Protein AF-A0AAW8DUJ6-F1 (afdb_monomer)

pLDDT: mean 85.42, std 5.31, range [63.34, 93.62]

Sequence (38 aa):
MVRWLRQTHAIDPLSAMPEMGVSEQDARDIAAYLATLD

Secondary structure (DSSP, 8-state):
-HHHHH-HHHH-TT-SS------HHHHHHHHHHHHT--

Mean predicted aligned error: 4.3 Å

Radius of gyration: 9.99 Å; Cα contacts (8 Å, |Δi|>4): 32; chains: 1; bounding box: 26×17×22 Å

Foldseek 3Di:
DLVCQQCVCVVPVPDPDDRPNDDSVVSVVVVVVVVVVD

Structure (mmCIF, N/CA/C/O backbone):
data_AF-A0AAW8DUJ6-F1
#
_entry.id   AF-A0AAW8DUJ6-F1
#
loop_
_atom_site.group_PDB
_atom_site.id
_atom_site.type_symbol
_atom_site.label_atom_id
_atom_site.label_alt_id
_atom_site.label_comp_id
_atom_site.label_asym_id
_atom_site.label_entity_id
_atom_site.label_seq_id
_atom_site.pdbx_PDB_ins_code
_atom_site.Cartn_x
_atom_site.Cartn_y
_atom_site.Cartn_z
_atom_site.occupancy
_atom_site.B_iso_or_equiv
_atom_site.auth_seq_id
_atom_site.auth_comp_id
_atom_site.auth_asym_id
_atom_site.auth_atom_id
_atom_site.pdbx_PDB_model_num
ATOM 1 N N . MET A 1 1 ? -6.711 -8.301 -5.340 1.00 79.38 1 MET A N 1
ATOM 2 C CA . MET A 1 1 ? -6.379 -7.157 -4.465 1.00 79.38 1 MET A CA 1
ATOM 3 C C . MET A 1 1 ? -5.002 -7.283 -3.811 1.00 79.38 1 MET A C 1
ATOM 5 O O . MET A 1 1 ? -4.147 -6.470 -4.115 1.00 79.38 1 MET A O 1
ATOM 9 N N . VAL A 1 2 ? -4.720 -8.326 -3.016 1.00 82.75 2 VAL A N 1
ATOM 10 C CA . VAL A 1 2 ? -3.420 -8.509 -2.313 1.00 82.75 2 VAL A CA 1
ATOM 11 C C . VAL A 1 2 ? -2.191 -8.392 -3.231 1.00 82.75 2 VAL A C 1
ATOM 13 O O . VAL A 1 2 ? -1.219 -7.727 -2.895 1.00 82.75 2 VAL A O 1
ATOM 16 N N . ARG A 1 3 ? -2.238 -9.002 -4.424 1.00 80.56 3 ARG A N 1
ATOM 17 C CA . ARG A 1 3 ? -1.139 -8.922 -5.401 1.00 80.56 3 ARG A CA 1
ATOM 18 C C . ARG A 1 3 ? -0.940 -7.510 -5.967 1.00 80.56 3 ARG A C 1
ATOM 20 O O . ARG A 1 3 ? 0.194 -7.110 -6.179 1.00 80.56 3 ARG A O 1
ATOM 27 N N . TRP A 1 4 ? -2.030 -6.761 -6.152 1.00 84.19 4 TRP A N 1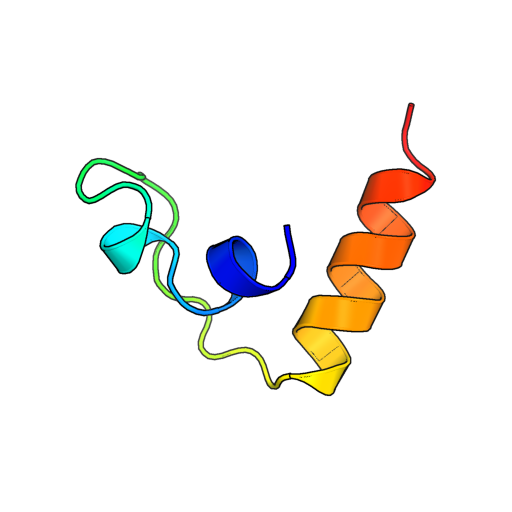
ATOM 28 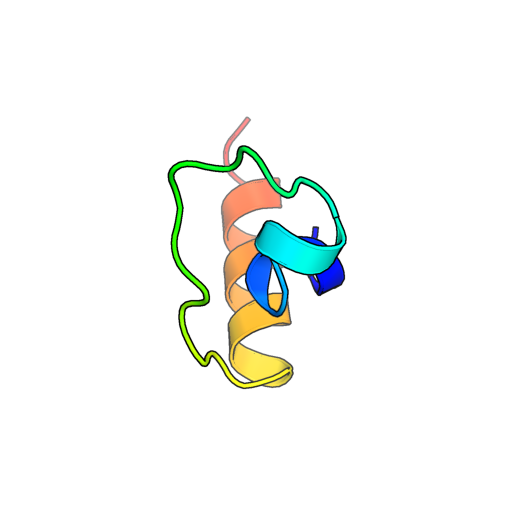C CA . TRP A 1 4 ? -1.981 -5.365 -6.597 1.00 84.19 4 TRP A CA 1
ATOM 29 C C . TRP A 1 4 ? -1.368 -4.468 -5.518 1.00 84.19 4 TRP A C 1
ATOM 31 O O . TRP A 1 4 ? -0.466 -3.708 -5.824 1.00 84.19 4 TRP A O 1
ATOM 41 N N . LEU A 1 5 ? -1.746 -4.642 -4.245 1.00 82.12 5 LEU A N 1
ATOM 42 C CA . LEU A 1 5 ? -1.191 -3.869 -3.119 1.00 82.12 5 LEU A CA 1
ATOM 43 C C . LEU A 1 5 ? 0.329 -4.019 -2.954 1.00 82.12 5 LEU A C 1
ATOM 45 O O . LEU A 1 5 ? 0.986 -3.116 -2.445 1.00 82.12 5 LEU A O 1
ATOM 49 N N . ARG A 1 6 ? 0.887 -5.160 -3.370 1.00 83.81 6 ARG A N 1
ATOM 50 C CA . ARG A 1 6 ? 2.329 -5.429 -3.285 1.00 83.81 6 ARG A CA 1
ATOM 51 C C . ARG A 1 6 ? 3.101 -4.961 -4.512 1.00 83.81 6 ARG A C 1
ATOM 53 O O . ARG A 1 6 ? 4.262 -4.605 -4.374 1.00 83.81 6 ARG A O 1
ATOM 60 N N . GLN A 1 7 ? 2.485 -5.025 -5.690 1.00 82.44 7 GLN A N 1
ATOM 61 C CA . GLN A 1 7 ? 3.139 -4.765 -6.972 1.00 82.44 7 GLN A CA 1
ATOM 62 C C . GLN A 1 7 ? 2.166 -4.038 -7.903 1.00 82.44 7 GLN A C 1
ATOM 64 O O . GLN A 1 7 ? 1.681 -4.599 -8.892 1.00 82.44 7 GLN A O 1
ATOM 69 N N . THR A 1 8 ? 1.833 -2.797 -7.551 1.00 82.12 8 THR A N 1
ATOM 70 C CA . THR A 1 8 ? 0.861 -1.976 -8.284 1.00 82.12 8 THR A CA 1
ATOM 71 C C . THR A 1 8 ? 1.290 -1.796 -9.736 1.00 82.12 8 THR A C 1
ATOM 73 O O . THR A 1 8 ? 0.487 -2.054 -10.628 1.00 82.12 8 THR A O 1
ATOM 76 N N . HIS A 1 9 ? 2.568 -1.487 -9.987 1.00 81.75 9 HIS A N 1
ATOM 77 C CA . HIS A 1 9 ? 3.125 -1.314 -11.338 1.00 81.75 9 HIS A CA 1
ATOM 78 C C . HIS A 1 9 ? 3.296 -2.607 -12.138 1.00 81.75 9 HIS A C 1
ATOM 80 O O . HIS A 1 9 ? 3.310 -2.560 -13.366 1.00 81.75 9 HIS A O 1
ATOM 86 N N . ALA A 1 10 ? 3.376 -3.768 -11.481 1.00 83.81 10 ALA A N 1
ATOM 87 C CA . ALA A 1 10 ? 3.398 -5.055 -12.183 1.00 83.81 10 ALA A CA 1
ATOM 88 C C . ALA A 1 10 ? 2.015 -5.458 -12.719 1.00 83.81 10 ALA A C 1
ATOM 90 O O . ALA A 1 10 ? 1.926 -6.268 -13.641 1.00 83.81 10 ALA A O 1
ATOM 91 N N . ILE A 1 11 ? 0.943 -4.932 -12.120 1.00 82.69 11 ILE A N 1
ATOM 92 C CA . ILE A 1 11 ? -0.434 -5.167 -12.567 1.00 82.69 11 ILE A CA 1
ATOM 93 C C . ILE A 1 11 ? -0.914 -4.034 -13.476 1.00 82.69 11 ILE A C 1
ATOM 95 O O . ILE A 1 11 ? -1.496 -4.311 -14.520 1.00 82.69 11 ILE A O 1
ATOM 99 N N . ASP A 1 12 ? -0.651 -2.784 -13.100 1.00 84.50 12 ASP A N 1
ATOM 100 C CA . ASP A 1 12 ? -0.933 -1.598 -13.902 1.00 84.50 12 ASP A CA 1
ATOM 101 C C . ASP A 1 12 ? 0.299 -0.672 -13.919 1.00 84.50 12 ASP A C 1
ATOM 103 O O . ASP A 1 12 ? 0.524 0.075 -12.960 1.00 84.50 12 ASP A O 1
ATOM 107 N N . PRO A 1 13 ? 1.091 -0.681 -15.007 1.00 82.06 13 PRO A N 1
ATOM 108 C CA . PRO A 1 13 ? 2.285 0.153 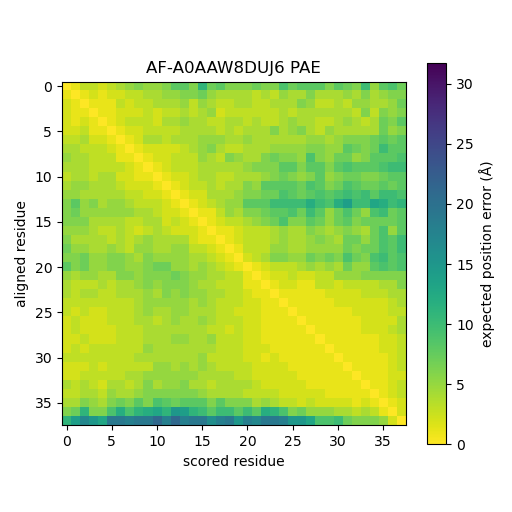-15.139 1.00 82.06 13 PRO A CA 1
ATOM 109 C C . PRO A 1 13 ? 1.997 1.659 -15.088 1.00 82.06 13 PRO A C 1
ATOM 111 O O . PRO A 1 13 ? 2.914 2.445 -14.864 1.00 82.06 13 PRO A O 1
ATOM 114 N N . LEU A 1 14 ? 0.746 2.071 -15.319 1.00 88.31 14 LEU A N 1
ATOM 115 C CA . LEU A 1 14 ? 0.306 3.467 -15.294 1.00 88.31 14 LEU A CA 1
ATOM 116 C C . LEU A 1 14 ? -0.336 3.856 -13.956 1.00 88.31 14 LEU A C 1
ATOM 118 O O . LEU A 1 14 ? -0.786 4.993 -13.801 1.00 88.31 14 LEU A O 1
ATOM 122 N N . SER A 1 15 ? -0.357 2.947 -12.976 1.00 83.62 15 SER A N 1
ATOM 123 C CA . SER A 1 15 ? -0.851 3.241 -11.635 1.00 83.62 15 SER A CA 1
ATOM 124 C C . SER A 1 15 ? -0.085 4.416 -11.021 1.00 83.62 15 SER A C 1
ATOM 126 O O . SER A 1 15 ? 1.133 4.373 -10.853 1.00 83.62 15 SER A O 1
ATOM 128 N N . ALA A 1 16 ? -0.810 5.456 -10.605 1.00 86.75 16 ALA A N 1
ATOM 129 C CA . ALA A 1 16 ? -0.234 6.573 -9.854 1.00 86.75 16 ALA A CA 1
ATOM 130 C C . ALA A 1 16 ? 0.189 6.171 -8.428 1.00 86.75 16 ALA A C 1
ATOM 132 O O . ALA A 1 16 ? 0.952 6.886 -7.780 1.00 86.75 16 ALA A O 1
ATOM 133 N N . MET A 1 17 ? -0.304 5.031 -7.932 1.00 85.19 17 MET A N 1
ATOM 134 C CA . MET A 1 17 ? 0.062 4.503 -6.624 1.00 85.19 17 MET A CA 1
ATOM 135 C C . MET A 1 17 ? 1.424 3.787 -6.704 1.00 85.19 17 MET A C 1
ATOM 137 O O . MET A 1 17 ? 1.529 2.799 -7.443 1.00 85.19 17 MET A O 1
ATOM 141 N N . PRO A 1 18 ? 2.449 4.252 -5.960 1.00 81.38 18 PRO A N 1
ATOM 142 C CA . PRO A 1 18 ? 3.770 3.628 -5.939 1.00 81.38 18 PRO A CA 1
ATOM 143 C C . PRO A 1 18 ? 3.735 2.262 -5.244 1.00 81.38 18 PRO A C 1
ATOM 145 O O . PRO A 1 18 ? 2.793 1.946 -4.513 1.00 81.38 18 PRO A O 1
ATOM 148 N N . GLU A 1 19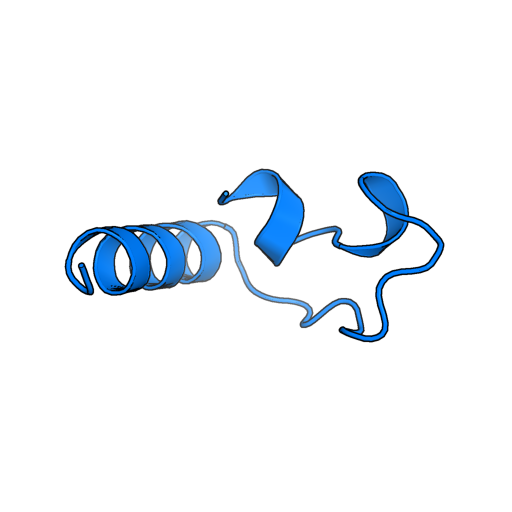 ? 4.781 1.457 -5.434 1.00 84.25 19 GLU A N 1
ATOM 149 C CA . GLU A 1 19 ? 4.937 0.218 -4.672 1.00 84.25 19 GLU A CA 1
ATOM 150 C C . GLU A 1 19 ? 5.166 0.545 -3.191 1.00 84.25 19 GLU A C 1
ATOM 152 O O . GLU A 1 19 ? 6.195 1.090 -2.798 1.00 84.25 19 GLU A O 1
ATOM 157 N N . MET A 1 20 ? 4.181 0.215 -2.356 1.00 80.56 20 MET A N 1
ATOM 158 C CA . MET A 1 20 ? 4.159 0.585 -0.936 1.00 80.56 20 MET A CA 1
ATOM 159 C C . MET A 1 20 ? 5.136 -0.236 -0.075 1.00 80.56 20 MET A C 1
ATOM 161 O O . MET A 1 20 ? 5.268 0.031 1.115 1.00 80.56 20 MET A O 1
ATOM 165 N N . GLY A 1 21 ? 5.790 -1.260 -0.639 1.00 83.12 21 GLY A N 1
ATOM 166 C CA . GLY A 1 21 ? 6.735 -2.115 0.093 1.00 83.12 21 GLY A CA 1
ATOM 167 C C . GLY A 1 21 ? 6.108 -2.897 1.255 1.00 83.12 21 GLY A C 1
ATOM 168 O O . GLY A 1 21 ? 6.808 -3.273 2.190 1.00 83.12 21 GLY A O 1
ATOM 169 N N . VAL A 1 22 ? 4.791 -3.122 1.218 1.00 85.88 22 VAL A N 1
ATOM 170 C CA . VAL A 1 22 ? 4.048 -3.799 2.290 1.00 85.88 22 VAL A CA 1
ATOM 171 C C . VAL A 1 22 ? 4.347 -5.297 2.336 1.00 85.88 22 VAL A C 1
ATOM 173 O O . VAL A 1 22 ? 4.519 -5.953 1.299 1.00 85.88 22 VAL A O 1
ATOM 176 N N . SER A 1 23 ? 4.380 -5.858 3.548 1.00 87.69 23 SER A N 1
ATOM 177 C CA . SER A 1 23 ? 4.530 -7.300 3.725 1.00 87.69 23 SER A CA 1
ATOM 178 C C . SER A 1 23 ? 3.300 -8.043 3.190 1.00 87.69 23 SER A C 1
ATOM 180 O O . SER A 1 23 ? 2.239 -7.465 2.947 1.00 87.69 23 SER A O 1
ATOM 182 N N . GLU A 1 24 ? 3.416 -9.357 2.985 1.00 87.06 24 GLU A N 1
ATOM 183 C CA . GLU A 1 24 ? 2.265 -10.149 2.542 1.00 87.06 24 GLU A CA 1
ATOM 184 C C . GLU A 1 24 ? 1.119 -10.146 3.559 1.00 87.06 24 GLU A C 1
ATOM 186 O O . GLU A 1 24 ? -0.047 -10.163 3.163 1.00 87.06 24 GLU A O 1
ATOM 191 N N . GLN A 1 25 ? 1.462 -10.103 4.848 1.00 90.50 25 GLN A N 1
ATOM 192 C CA . GLN A 1 25 ? 0.497 -10.034 5.935 1.00 90.50 25 GLN A CA 1
ATOM 193 C C . GLN A 1 25 ? -0.260 -8.702 5.880 1.00 90.50 25 GLN A C 1
ATOM 195 O O . GLN A 1 25 ? -1.483 -8.708 5.764 1.00 90.50 25 GLN A O 1
ATOM 200 N N . ASP A 1 26 ? 0.465 -7.584 5.804 1.00 89.56 26 ASP A N 1
ATOM 201 C CA . ASP A 1 26 ? -0.144 -6.251 5.710 1.00 89.56 26 ASP A CA 1
ATOM 202 C C . ASP A 1 26 ? -1.019 -6.123 4.456 1.00 89.56 26 ASP A C 1
ATOM 204 O O . ASP A 1 26 ? -2.122 -5.582 4.501 1.00 89.56 26 ASP A O 1
ATOM 208 N N . ALA A 1 27 ? -0.572 -6.673 3.323 1.00 90.38 27 ALA A N 1
ATOM 209 C CA . ALA A 1 27 ? -1.346 -6.655 2.086 1.00 90.38 27 ALA A CA 1
ATOM 210 C C . ALA A 1 27 ? -2.660 -7.450 2.194 1.00 90.38 27 ALA A C 1
ATOM 212 O O . ALA A 1 27 ? -3.642 -7.088 1.541 1.00 90.38 27 ALA A O 1
ATOM 213 N N . ARG A 1 28 ? -2.701 -8.528 2.992 1.00 90.94 28 ARG A N 1
ATOM 214 C CA . 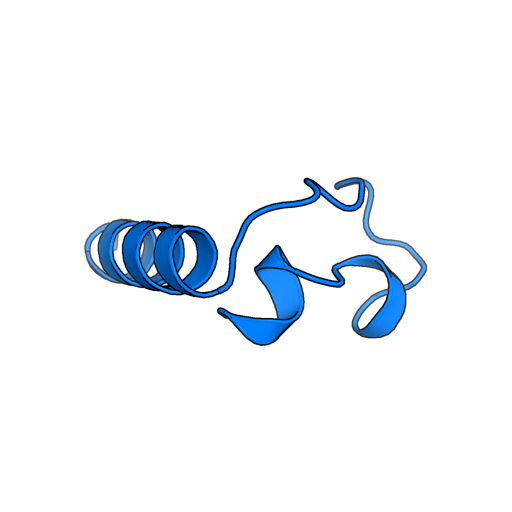ARG A 1 28 ? -3.951 -9.248 3.287 1.00 90.94 28 ARG A CA 1
ATOM 215 C C . ARG A 1 28 ? -4.850 -8.447 4.209 1.00 90.94 28 ARG A C 1
ATOM 217 O O . ARG A 1 28 ? -6.033 -8.341 3.907 1.00 90.94 28 ARG A O 1
ATOM 224 N N . ASP A 1 29 ? -4.300 -7.871 5.269 1.00 93.00 29 ASP A N 1
ATOM 225 C CA . ASP A 1 29 ? -5.082 -7.136 6.263 1.00 93.00 29 ASP A CA 1
ATOM 226 C C . ASP A 1 29 ? -5.709 -5.873 5.645 1.00 93.00 29 ASP A C 1
ATOM 228 O O . ASP A 1 29 ? -6.903 -5.623 5.810 1.00 93.00 29 ASP A O 1
ATOM 232 N N . ILE A 1 30 ? -4.957 -5.144 4.812 1.00 89.38 30 ILE A N 1
ATOM 233 C CA . ILE A 1 30 ? -5.469 -4.005 4.034 1.00 89.38 30 ILE A 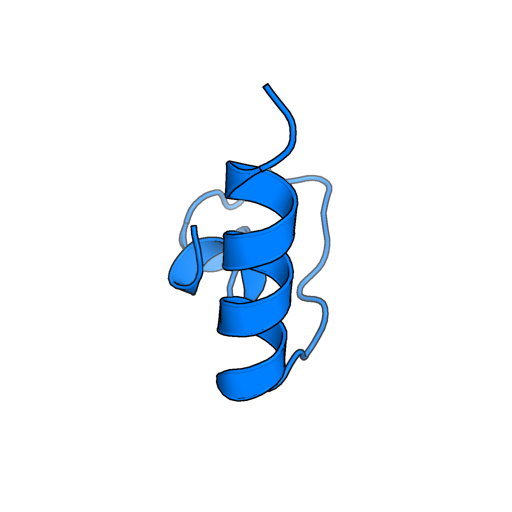CA 1
ATOM 234 C C . ILE A 1 30 ? -6.540 -4.464 3.040 1.00 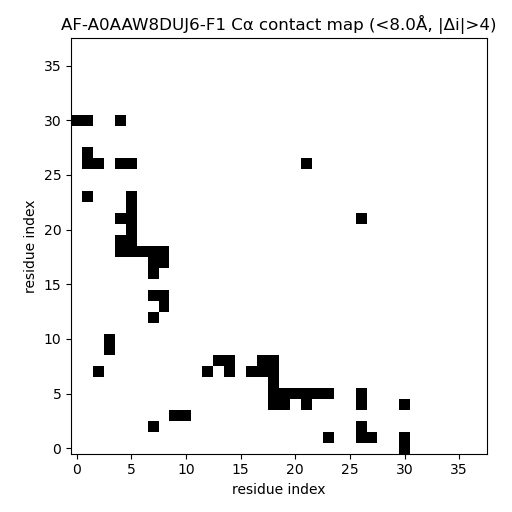89.38 30 ILE A C 1
ATOM 236 O O . ILE A 1 30 ? -7.588 -3.833 2.936 1.00 89.38 30 ILE A O 1
ATOM 240 N N . ALA A 1 31 ? -6.311 -5.561 2.310 1.00 89.88 31 ALA A N 1
ATOM 241 C CA . ALA A 1 31 ? -7.309 -6.075 1.375 1.00 89.88 31 ALA A CA 1
ATOM 242 C C . ALA A 1 31 ? -8.602 -6.506 2.084 1.00 89.88 31 ALA A C 1
ATOM 244 O O . ALA A 1 31 ? -9.680 -6.299 1.533 1.00 89.88 31 ALA A O 1
ATOM 245 N N . ALA A 1 32 ? -8.499 -7.080 3.286 1.00 92.88 32 ALA A N 1
ATOM 246 C CA . ALA A 1 32 ? -9.644 -7.448 4.108 1.00 92.88 32 ALA A CA 1
ATOM 247 C C . ALA A 1 32 ? -10.406 -6.205 4.582 1.00 92.88 32 ALA A C 1
ATOM 249 O O . ALA A 1 32 ? -11.620 -6.159 4.431 1.00 92.88 32 ALA A O 1
ATOM 250 N N . TYR A 1 33 ? -9.706 -5.177 5.070 1.00 91.06 33 TYR A N 1
ATOM 251 C CA . TYR A 1 33 ? -10.326 -3.904 5.445 1.00 91.06 33 TYR A CA 1
ATOM 252 C C . TYR A 1 33 ? -11.041 -3.244 4.258 1.00 91.06 33 TYR A C 1
ATOM 254 O O . TYR A 1 33 ? -12.216 -2.906 4.363 1.00 91.06 33 TYR A O 1
ATOM 262 N N . LEU A 1 34 ? -10.382 -3.136 3.101 1.00 89.25 34 LEU A N 1
ATOM 263 C CA . LEU A 1 34 ? -10.989 -2.570 1.892 1.00 89.25 34 LEU A CA 1
ATOM 264 C C . LEU A 1 34 ? -12.212 -3.368 1.422 1.00 89.25 34 LEU 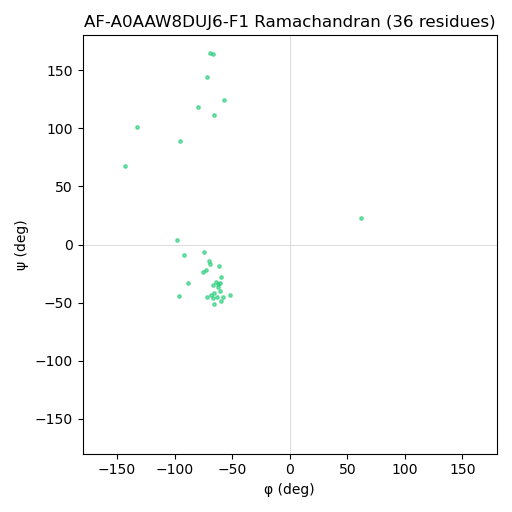A C 1
ATOM 266 O O . LEU A 1 34 ? -13.156 -2.776 0.925 1.00 89.25 34 LEU A O 1
ATOM 270 N N . ALA A 1 35 ? -12.227 -4.690 1.607 1.00 89.12 35 ALA A N 1
ATOM 271 C CA . ALA A 1 35 ? -13.386 -5.521 1.280 1.00 89.12 35 ALA A CA 1
ATOM 272 C C . ALA A 1 35 ? -14.586 -5.311 2.225 1.00 89.12 35 ALA A C 1
ATOM 274 O O . ALA A 1 35 ? -15.680 -5.765 1.910 1.00 89.12 35 ALA A O 1
ATOM 275 N N . THR A 1 36 ? -14.391 -4.659 3.378 1.00 93.62 36 THR A N 1
ATOM 276 C CA . THR A 1 36 ? -15.480 -4.278 4.300 1.00 93.62 36 THR A CA 1
ATOM 277 C C . THR A 1 36 ? -16.030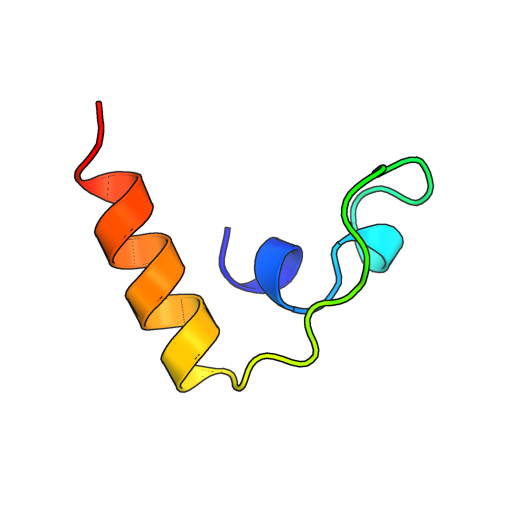 -2.875 4.047 1.00 93.62 36 THR A C 1
ATOM 279 O O . THR A 1 36 ? -17.040 -2.505 4.641 1.00 93.62 36 THR A O 1
ATOM 282 N N . LEU A 1 37 ? -15.368 -2.098 3.188 1.00 87.06 37 LEU A N 1
ATOM 283 C CA . LEU A 1 37 ? -15.810 -0.781 2.751 1.00 87.06 37 LEU A CA 1
ATOM 284 C C . LEU A 1 37 ? -16.570 -0.953 1.427 1.00 87.06 37 LEU A C 1
ATOM 286 O O . LEU A 1 37 ? -15.950 -0.939 0.367 1.00 87.06 37 LEU A O 1
ATOM 290 N N . ASP A 1 38 ? -17.881 -1.183 1.503 1.00 63.34 38 ASP A N 1
ATOM 291 C CA . ASP A 1 38 ? -18.784 -1.072 0.341 1.00 63.34 38 ASP A CA 1
ATOM 292 C C . ASP A 1 38 ? -18.915 0.399 -0.102 1.00 63.34 38 ASP A C 1
ATOM 294 O O . ASP A 1 38 ? -19.149 1.262 0.782 1.00 63.34 38 ASP A O 1
#

Solvent-accessible surface area (backbone atoms only — not comparable to full-atom values): 2302 Å² total; per-residue (Å²): 102,44,67,42,55,47,34,26,50,81,75,37,76,81,52,88,58,70,65,68,76,51,52,76,66,55,24,46,53,52,42,53,54,54,72,69,61,127

InterPro domains:
  IPR036909 Cytochrome c-like domain superfamily [G3DSA:1.10.760.10] (1-38)
  IPR036909 Cytochrome c-like domain superfamily [SSF46626] (9-37)

Nearest PDB structures (foldseek):
  7o72-assembly1_2  TM=4.342E-01  e=4.653E+00  Saccharomyces cerevisiae S288C
  3i5i-assembly1_A  TM=4.177E-01  e=4.329E+00  Doryteuthis pealeii
  7zs9-assembly1_2  TM=4.389E-01  e=5.775E+00  Saccharomyces cerevisiae

Organism: NCBI:txid436515